Protein AF-A0A6C2C6R7-F1 (afdb_monomer_lite)

Sequence (65 aa):
MPENLEEYDVFTLSDGTEVQQDDEVVELNDSYILINDLNAAAIRFITDNGGARYMVDKYGGLNPA

Foldseek 3Di:
DDDPPPPFDWDQDPVRDIDTAFFKWKDDPNDIDTCVVDDPVVVVVCVVVPIFMFGQHPVRDTDGD

pLDDT: mean 86.24, std 12.85, range [47.84, 94.75]

Organism: NCBI:txid2508881

Radius of gyration: 13.36 Å; chains: 1; bounding box: 24×29×44 Å

Secondary structure (DSSP, 8-state):
---------EEE-TTS-EEETT-EEEEETTEEEEGGGS-HHHHHHHHHTTPEEEEE-TTS-EEE-

Structure (mmCIF, N/CA/C/O backbone):
data_AF-A0A6C2C6R7-F1
#
_entry.id   AF-A0A6C2C6R7-F1
#
loop_
_atom_site.group_PDB
_atom_site.id
_atom_site.type_symbol
_atom_site.label_atom_id
_atom_site.label_alt_id
_atom_site.label_comp_id
_atom_site.label_asym_id
_atom_site.label_entity_id
_atom_site.label_seq_id
_atom_site.pdbx_PDB_ins_code
_atom_site.Cartn_x
_atom_site.Cartn_y
_atom_site.Cartn_z
_atom_site.occupancy
_atom_site.B_iso_or_equiv
_atom_site.auth_seq_id
_atom_site.auth_comp_id
_atom_site.auth_asym_id
_atom_site.auth_atom_id
_atom_site.pdbx_PDB_model_num
ATOM 1 N N . MET A 1 1 ? 5.524 18.882 32.376 1.00 49.56 1 MET A N 1
ATOM 2 C CA . MET A 1 1 ? 4.462 19.248 31.419 1.00 49.56 1 MET A CA 1
ATOM 3 C C . MET A 1 1 ? 4.379 18.082 30.457 1.00 49.56 1 MET A C 1
ATOM 5 O O . MET A 1 1 ? 5.435 17.789 29.914 1.00 49.56 1 MET A O 1
ATOM 9 N N . PRO A 1 2 ? 3.266 17.350 30.306 1.00 48.19 2 PRO A N 1
ATOM 10 C CA . PRO A 1 2 ? 3.213 16.346 29.262 1.00 48.19 2 PRO A CA 1
ATOM 11 C C . PRO A 1 2 ? 2.856 17.053 27.953 1.00 48.19 2 PRO A C 1
ATOM 13 O O . PRO A 1 2 ? 1.752 17.550 27.767 1.00 48.19 2 PRO A O 1
ATOM 16 N N . GLU A 1 3 ? 3.907 17.264 27.171 1.00 51.53 3 GLU A N 1
ATOM 17 C CA . GLU A 1 3 ? 4.007 17.055 25.722 1.00 51.53 3 GLU A CA 1
ATOM 18 C C . GLU A 1 3 ? 2.694 16.538 25.100 1.00 51.53 3 GLU A C 1
ATOM 20 O O . GLU A 1 3 ? 2.268 15.420 25.384 1.00 51.53 3 GLU A O 1
ATOM 25 N N . ASN A 1 4 ? 2.050 17.369 24.271 1.00 47.84 4 ASN A N 1
ATOM 26 C CA . ASN A 1 4 ? 1.001 16.932 23.352 1.00 47.84 4 ASN A CA 1
ATOM 27 C C . ASN A 1 4 ? 1.631 15.915 22.389 1.00 47.84 4 ASN A C 1
ATOM 29 O O . ASN A 1 4 ? 2.226 16.302 21.386 1.00 47.84 4 ASN A O 1
ATOM 33 N N . LEU A 1 5 ? 1.540 14.630 22.719 1.00 51.97 5 LEU A N 1
ATOM 34 C CA . LEU A 1 5 ? 1.636 13.566 21.733 1.00 51.97 5 LEU A CA 1
ATOM 35 C C . LEU A 1 5 ? 0.347 13.675 20.923 1.00 51.97 5 LEU A C 1
ATOM 37 O O . LEU A 1 5 ? -0.723 13.367 21.441 1.00 51.97 5 LEU A O 1
ATOM 41 N N . GLU A 1 6 ? 0.423 14.219 19.710 1.00 56.25 6 GLU A N 1
ATOM 42 C CA . GLU A 1 6 ? -0.654 14.026 18.743 1.00 56.25 6 GLU A CA 1
ATOM 43 C C . GLU A 1 6 ? -0.843 12.508 18.618 1.00 56.25 6 GLU A C 1
ATOM 45 O O . GLU A 1 6 ? 0.071 11.798 18.199 1.00 56.25 6 GLU A O 1
ATOM 50 N N . GLU A 1 7 ? -1.967 11.990 19.120 1.00 56.09 7 GLU A N 1
ATOM 51 C CA . GLU A 1 7 ? -2.354 10.601 18.892 1.00 56.09 7 GLU A CA 1
ATOM 52 C C . GLU A 1 7 ? -2.569 10.462 17.385 1.00 56.09 7 GLU A C 1
ATOM 54 O O . GLU A 1 7 ? -3.543 10.975 16.839 1.00 56.09 7 GLU A O 1
ATOM 59 N N . TYR A 1 8 ? -1.617 9.832 16.700 1.00 63.59 8 TYR A N 1
ATOM 60 C CA . TYR A 1 8 ? -1.820 9.401 15.327 1.00 63.59 8 TYR A CA 1
ATOM 61 C C . TYR A 1 8 ? -2.845 8.269 15.363 1.00 63.59 8 TYR A C 1
ATOM 63 O O . TYR A 1 8 ? -2.603 7.236 15.994 1.00 63.59 8 TYR A O 1
ATOM 71 N N . ASP A 1 9 ? -3.997 8.472 14.724 1.00 79.94 9 ASP A N 1
ATOM 72 C CA . ASP A 1 9 ? -4.981 7.408 14.556 1.00 79.94 9 ASP A CA 1
ATOM 73 C C . ASP A 1 9 ? -4.342 6.287 13.718 1.00 79.94 9 ASP A C 1
ATOM 75 O O . ASP A 1 9 ? -3.955 6.491 12.564 1.00 79.94 9 ASP A O 1
ATOM 79 N N . VAL A 1 10 ? -4.185 5.110 14.330 1.00 90.06 10 VAL A N 1
ATOM 80 C CA . VAL A 1 10 ? -3.695 3.897 13.665 1.00 90.06 10 VAL A CA 1
ATOM 81 C C . VAL A 1 10 ? -4.891 3.131 13.110 1.00 90.06 10 VAL A C 1
ATOM 83 O O . VAL A 1 10 ? -5.850 2.840 13.828 1.00 90.06 10 VAL A O 1
ATOM 86 N N . PHE A 1 11 ? -4.812 2.766 11.836 1.00 91.81 11 PHE A N 1
ATOM 87 C CA . PHE A 1 11 ? -5.811 1.978 11.126 1.00 91.81 11 PHE A CA 1
ATOM 88 C C . PHE A 1 11 ? -5.244 0.606 10.770 1.00 91.81 11 PHE A C 1
ATOM 90 O O . PHE A 1 11 ? -4.050 0.460 10.522 1.00 91.81 11 PHE A O 1
ATOM 97 N N . THR A 1 12 ? -6.109 -0.405 10.713 1.00 94.19 12 THR A N 1
ATOM 98 C CA . THR A 1 12 ? -5.732 -1.762 10.301 1.00 94.19 12 THR A CA 1
ATOM 99 C C . THR A 1 12 ? -6.377 -2.081 8.958 1.00 94.19 12 THR A C 1
ATOM 101 O O . THR A 1 12 ? -7.605 -2.073 8.843 1.00 94.19 12 THR A O 1
ATOM 104 N N . LEU A 1 13 ? -5.553 -2.360 7.947 1.00 91.25 13 LEU A N 1
ATOM 105 C CA . LEU A 1 13 ? -6.001 -2.784 6.621 1.00 91.25 13 LEU A CA 1
ATOM 106 C C . LEU A 1 13 ? -6.504 -4.236 6.638 1.00 91.25 13 LEU A C 1
ATOM 108 O O . LEU A 1 13 ? -6.391 -4.954 7.633 1.00 91.25 13 LEU A O 1
ATOM 112 N N . SER A 1 14 ? -7.092 -4.685 5.528 1.00 91.12 14 SER A N 1
ATOM 113 C CA . SER A 1 14 ? -7.724 -6.010 5.437 1.00 91.12 14 SER A CA 1
ATOM 114 C C . SER A 1 14 ? -6.752 -7.183 5.607 1.00 91.12 14 SER A C 1
ATOM 116 O O . SER A 1 14 ? -7.178 -8.260 6.023 1.00 91.12 14 SER A O 1
ATOM 118 N N . ASP A 1 15 ? -5.466 -6.980 5.328 1.00 91.50 15 ASP A N 1
ATOM 119 C CA . ASP A 1 15 ? -4.394 -7.962 5.519 1.00 91.50 15 ASP A CA 1
ATOM 120 C C . ASP A 1 15 ? -3.765 -7.915 6.927 1.00 91.50 15 ASP A C 1
ATOM 122 O O . ASP A 1 15 ? -2.884 -8.717 7.239 1.00 91.50 15 ASP A O 1
ATOM 126 N N . GLY A 1 16 ? -4.235 -7.008 7.790 1.00 92.75 16 GLY A N 1
ATOM 127 C CA . GLY A 1 16 ? -3.703 -6.785 9.132 1.00 92.75 16 GLY A CA 1
ATOM 128 C C . GLY A 1 16 ? -2.576 -5.753 9.209 1.00 92.75 16 GLY A C 1
ATOM 129 O O . GLY A 1 16 ? -2.069 -5.522 10.305 1.00 92.75 16 GLY A O 1
ATOM 130 N N . THR A 1 17 ? -2.188 -5.128 8.094 1.00 91.75 17 THR A N 1
ATOM 131 C CA . THR A 1 17 ? -1.169 -4.073 8.078 1.00 91.75 17 THR A CA 1
ATOM 132 C C . THR A 1 17 ? -1.657 -2.848 8.849 1.00 91.75 17 THR A C 1
ATOM 134 O O . THR A 1 17 ? -2.757 -2.346 8.607 1.00 91.75 17 THR A O 1
ATOM 137 N N . GLU A 1 18 ? -0.838 -2.369 9.785 1.00 93.44 18 GLU A N 1
ATOM 138 C CA . GLU A 1 18 ? -1.088 -1.133 10.526 1.00 93.44 18 GLU A CA 1
ATOM 139 C C . GLU A 1 18 ? -0.558 0.064 9.732 1.00 93.44 18 GLU A C 1
ATOM 141 O O . GLU A 1 18 ? 0.594 0.066 9.298 1.00 93.44 18 GLU A O 1
ATOM 146 N N . VAL A 1 19 ? -1.407 1.071 9.543 1.00 92.81 19 VAL A N 1
ATOM 147 C CA . VAL A 1 19 ? -1.099 2.297 8.798 1.00 92.81 19 VAL A CA 1
ATOM 148 C C . VAL A 1 19 ? -1.597 3.526 9.547 1.00 92.81 19 VAL A C 1
ATOM 150 O O . VAL A 1 19 ? -2.500 3.439 10.380 1.00 92.81 19 VAL A O 1
ATOM 153 N N . GLN A 1 20 ? -1.029 4.681 9.237 1.00 93.19 20 GLN A N 1
ATOM 154 C CA . GLN A 1 20 ? -1.411 5.980 9.778 1.00 93.19 20 GLN A CA 1
ATOM 155 C C . GLN A 1 20 ? -1.909 6.895 8.662 1.00 93.19 20 GLN A C 1
ATOM 157 O O . GLN A 1 20 ? -1.710 6.633 7.477 1.00 93.19 20 GLN A O 1
ATOM 162 N N . GLN A 1 21 ? -2.572 7.987 9.041 1.00 90.94 21 GLN A N 1
ATOM 163 C CA . GLN A 1 21 ? -2.917 9.032 8.082 1.00 90.94 21 GLN A CA 1
ATOM 164 C C . GLN A 1 21 ? -1.662 9.491 7.318 1.00 90.94 21 GLN A C 1
ATOM 166 O O . GLN A 1 21 ? -0.600 9.662 7.912 1.00 90.94 21 GLN A O 1
ATOM 171 N N . ASP A 1 22 ? -1.818 9.725 6.014 1.00 90.25 22 ASP A N 1
ATOM 172 C CA . ASP A 1 22 ? -0.770 10.174 5.096 1.00 90.25 22 ASP A CA 1
ATOM 173 C C . ASP A 1 22 ? 0.336 9.132 4.834 1.00 90.25 22 ASP A C 1
ATOM 175 O O . ASP A 1 22 ? 1.261 9.410 4.064 1.00 90.25 22 ASP A O 1
ATOM 179 N N . ASP A 1 23 ? 0.218 7.912 5.382 1.00 92.00 23 ASP A N 1
ATOM 180 C CA . ASP A 1 23 ? 1.036 6.792 4.926 1.00 92.00 23 ASP A CA 1
ATOM 181 C C . ASP A 1 23 ? 0.735 6.480 3.462 1.00 92.00 23 ASP A C 1
ATOM 183 O O . ASP A 1 23 ? -0.399 6.558 2.975 1.00 92.00 23 ASP A O 1
ATOM 187 N N . GLU A 1 24 ? 1.788 6.082 2.759 1.00 93.50 24 GLU A N 1
ATOM 188 C CA . GLU A 1 24 ? 1.698 5.612 1.392 1.00 93.50 24 GLU A CA 1
ATOM 189 C C . GLU A 1 24 ? 1.937 4.102 1.376 1.00 93.50 24 GLU A C 1
ATOM 191 O O . GLU A 1 24 ? 2.927 3.601 1.919 1.00 93.50 24 GLU A O 1
ATOM 196 N N . VAL A 1 25 ? 1.026 3.368 0.748 1.00 93.81 25 VAL A N 1
ATOM 197 C CA . VAL A 1 25 ? 1.094 1.913 0.616 1.00 93.81 25 VAL A CA 1
ATOM 198 C C . VAL A 1 25 ? 1.037 1.510 -0.846 1.00 93.81 25 VAL A C 1
ATOM 200 O O . VAL A 1 25 ? 0.482 2.2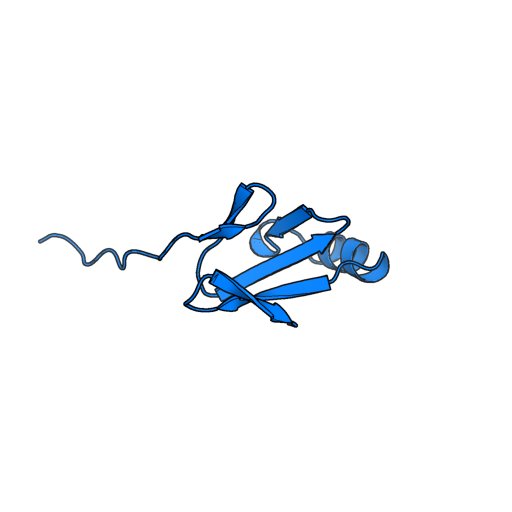12 -1.694 1.00 93.81 25 VAL A O 1
ATOM 203 N N . VAL A 1 26 ? 1.596 0.345 -1.147 1.00 94.62 26 VAL A N 1
ATOM 204 C CA . VAL A 1 26 ? 1.377 -0.333 -2.420 1.00 94.62 26 VAL A CA 1
ATOM 205 C C . VAL A 1 26 ? 0.647 -1.648 -2.174 1.00 94.62 26 VAL A C 1
ATOM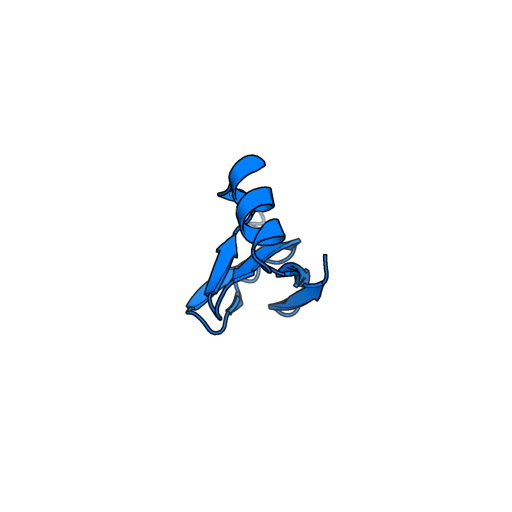 207 O O . VAL A 1 26 ? 1.038 -2.432 -1.312 1.00 94.62 26 VAL A O 1
ATOM 210 N N . GLU A 1 27 ? -0.429 -1.873 -2.917 1.00 93.69 27 GLU A N 1
ATOM 211 C CA . GLU A 1 27 ? -1.192 -3.117 -2.921 1.00 93.69 27 GLU A CA 1
ATOM 212 C C . GLU A 1 27 ? -0.655 -4.041 -4.009 1.00 93.69 27 GLU A C 1
ATOM 214 O O . GLU A 1 27 ? -0.532 -3.642 -5.170 1.00 93.69 27 GLU A O 1
ATOM 219 N N . LEU A 1 28 ? -0.366 -5.288 -3.652 1.00 91.50 28 LEU A N 1
ATOM 220 C CA . LEU A 1 28 ? -0.013 -6.341 -4.594 1.00 91.50 28 LEU A CA 1
ATOM 221 C C . LEU A 1 28 ? -0.576 -7.675 -4.098 1.00 91.50 28 LEU A C 1
ATOM 223 O O . LEU A 1 28 ? -0.187 -8.146 -3.034 1.00 91.50 28 LEU A O 1
ATOM 227 N N . ASN A 1 29 ? -1.435 -8.318 -4.895 1.00 90.19 29 ASN A N 1
ATOM 228 C CA . ASN A 1 29 ? -2.065 -9.606 -4.561 1.00 90.19 29 ASN A CA 1
ATOM 229 C C . ASN A 1 29 ? -2.729 -9.610 -3.168 1.00 90.19 29 ASN A C 1
ATOM 231 O O . ASN A 1 29 ? -2.402 -10.451 -2.331 1.00 90.19 29 ASN A O 1
ATOM 235 N N . ASP A 1 30 ? -3.625 -8.650 -2.920 1.00 87.88 30 ASP A N 1
ATOM 236 C CA . ASP A 1 30 ? -4.367 -8.495 -1.656 1.00 87.88 30 ASP A CA 1
ATOM 237 C C . ASP A 1 30 ? -3.478 -8.270 -0.410 1.00 87.88 30 ASP A C 1
ATOM 239 O O . ASP A 1 30 ? -3.922 -8.473 0.717 1.00 87.88 30 ASP A O 1
ATOM 243 N N . SER A 1 31 ? -2.214 -7.876 -0.602 1.00 90.75 31 SER A N 1
ATOM 244 C CA . SER A 1 31 ? -1.278 -7.502 0.468 1.00 90.75 31 SER A CA 1
ATOM 245 C C . SER A 1 31 ? -0.861 -6.045 0.316 1.00 90.75 31 SER A C 1
ATOM 247 O O . SER A 1 31 ? -0.590 -5.599 -0.802 1.00 90.75 31 SER A O 1
ATOM 249 N N . TYR A 1 32 ? -0.752 -5.327 1.429 1.00 92.88 32 TYR A N 1
ATOM 250 C CA . TYR A 1 32 ? -0.316 -3.937 1.481 1.00 92.88 32 TYR A CA 1
ATOM 251 C C . TYR A 1 32 ? 1.104 -3.839 2.033 1.00 92.88 32 TYR A C 1
ATOM 253 O O . TYR A 1 32 ? 1.478 -4.502 2.997 1.00 92.88 32 TYR A O 1
ATOM 261 N N . ILE A 1 33 ? 1.924 -3.004 1.400 1.00 92.19 33 ILE A N 1
ATOM 262 C CA . ILE A 1 33 ? 3.310 -2.770 1.805 1.00 92.19 33 ILE A CA 1
ATOM 263 C C . ILE A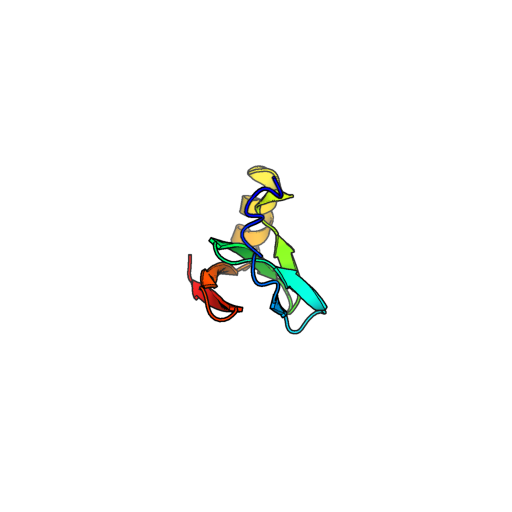 1 33 ? 3.515 -1.268 1.963 1.00 92.19 33 ILE A C 1
ATOM 265 O O . ILE A 1 33 ? 3.267 -0.514 1.021 1.00 92.19 33 ILE A O 1
ATOM 269 N N . LEU A 1 34 ? 3.997 -0.841 3.132 1.00 92.69 34 LEU A N 1
ATOM 270 C CA . LEU A 1 34 ? 4.362 0.550 3.397 1.00 92.69 34 LEU A CA 1
ATOM 271 C C . LEU A 1 34 ? 5.501 0.981 2.471 1.00 92.69 34 LEU A C 1
ATOM 273 O O . LEU A 1 34 ? 6.583 0.395 2.458 1.00 92.69 34 LEU A O 1
ATOM 277 N N . ILE A 1 35 ? 5.267 2.037 1.698 1.00 90.44 35 ILE A N 1
ATOM 278 C CA . ILE A 1 35 ? 6.250 2.583 0.760 1.00 90.44 35 ILE A CA 1
ATOM 279 C C . ILE A 1 35 ? 7.439 3.195 1.506 1.00 90.44 35 ILE A C 1
ATOM 281 O O . ILE A 1 35 ? 8.560 3.122 1.007 1.00 90.44 35 ILE A O 1
ATOM 285 N N . ASN A 1 36 ? 7.222 3.723 2.715 1.00 82.75 36 ASN A N 1
ATOM 286 C CA . ASN A 1 36 ? 8.278 4.280 3.568 1.00 82.75 36 ASN A CA 1
ATOM 287 C C . ASN A 1 36 ? 9.380 3.258 3.915 1.00 82.75 36 ASN A C 1
ATOM 289 O O . ASN A 1 36 ? 10.528 3.648 4.130 1.00 82.75 36 ASN A O 1
ATOM 293 N N . ASP A 1 37 ? 9.063 1.960 3.887 1.00 81.88 37 ASP A N 1
ATOM 294 C CA . ASP A 1 37 ? 10.019 0.873 4.131 1.00 81.88 37 ASP A CA 1
ATOM 295 C C . ASP A 1 37 ? 10.739 0.401 2.855 1.00 81.88 37 ASP A C 1
ATOM 297 O O . ASP A 1 37 ? 11.658 -0.425 2.900 1.00 81.88 37 ASP A O 1
ATOM 301 N N . LEU A 1 38 ? 10.339 0.917 1.691 1.00 86.19 38 LEU A N 1
ATOM 302 C CA . LEU A 1 38 ? 10.838 0.500 0.391 1.00 86.19 38 LEU A CA 1
ATOM 303 C C . LEU A 1 38 ? 11.795 1.529 -0.210 1.00 86.19 38 LEU A C 1
ATOM 305 O O . LEU A 1 38 ? 11.640 2.742 -0.108 1.00 86.19 38 LEU A O 1
ATOM 309 N N . ASN A 1 39 ? 12.785 1.027 -0.945 1.00 90.19 39 ASN A N 1
ATOM 310 C CA . 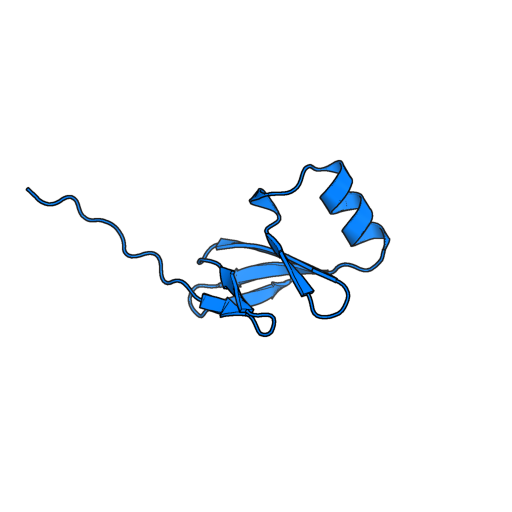ASN A 1 39 ? 13.584 1.879 -1.817 1.00 90.19 39 ASN A CA 1
ATOM 311 C C . ASN A 1 39 ? 12.877 2.106 -3.168 1.00 90.19 39 ASN A C 1
ATOM 313 O O . ASN A 1 39 ? 12.019 1.328 -3.592 1.00 90.19 39 ASN A O 1
ATOM 317 N N . ALA A 1 40 ? 13.305 3.139 -3.899 1.00 88.44 40 ALA A N 1
ATOM 318 C CA . ALA A 1 40 ? 12.738 3.497 -5.204 1.00 88.44 40 ALA A CA 1
ATOM 319 C C . ALA A 1 40 ? 12.739 2.346 -6.232 1.00 88.44 40 ALA A C 1
ATOM 321 O O . ALA A 1 40 ? 11.849 2.275 -7.080 1.00 88.44 40 ALA A O 1
ATOM 322 N N . ALA A 1 41 ? 13.717 1.435 -6.168 1.00 90.25 41 ALA A N 1
ATOM 323 C CA . ALA A 1 41 ? 13.782 0.292 -7.076 1.00 90.25 41 ALA A CA 1
ATOM 324 C C . ALA A 1 41 ? 12.701 -0.754 -6.760 1.00 90.25 41 ALA A C 1
ATOM 326 O O . ALA A 1 41 ? 12.086 -1.283 -7.683 1.00 90.25 41 ALA A O 1
ATOM 327 N N . ALA A 1 42 ? 12.439 -1.016 -5.477 1.00 89.38 42 ALA A N 1
ATOM 328 C CA . ALA A 1 42 ? 11.390 -1.922 -5.026 1.00 89.38 42 ALA A CA 1
ATOM 329 C C . ALA A 1 42 ? 9.995 -1.376 -5.360 1.00 89.38 42 ALA A C 1
ATOM 331 O O . ALA A 1 42 ? 9.185 -2.101 -5.933 1.00 89.38 42 ALA A O 1
ATOM 332 N N . ILE A 1 43 ? 9.755 -0.084 -5.106 1.00 89.12 43 ILE A N 1
ATOM 333 C CA . ILE A 1 43 ? 8.492 0.588 -5.459 1.00 89.12 43 ILE A CA 1
ATOM 334 C C . ILE A 1 43 ? 8.224 0.440 -6.959 1.00 89.12 43 ILE A C 1
ATOM 336 O O . ILE A 1 43 ? 7.142 0.022 -7.373 1.00 89.12 43 ILE A O 1
ATOM 340 N N . ARG A 1 44 ? 9.238 0.726 -7.785 1.00 90.12 44 ARG A N 1
ATOM 341 C CA . ARG A 1 44 ? 9.128 0.604 -9.238 1.00 90.12 44 ARG A CA 1
ATOM 342 C C . ARG A 1 44 ? 8.872 -0.835 -9.674 1.00 90.12 44 ARG A C 1
ATOM 344 O O . ARG A 1 44 ? 7.995 -1.054 -10.497 1.00 90.12 44 ARG A O 1
ATOM 351 N N . PHE A 1 45 ? 9.594 -1.804 -9.115 1.00 91.88 45 PHE A N 1
ATOM 352 C CA . PHE A 1 45 ? 9.389 -3.216 -9.432 1.00 91.88 45 PHE A CA 1
ATOM 353 C C . PHE A 1 45 ? 7.955 -3.665 -9.131 1.00 91.88 45 PHE A C 1
ATOM 355 O O . PHE A 1 45 ? 7.337 -4.315 -9.968 1.00 91.88 45 PHE 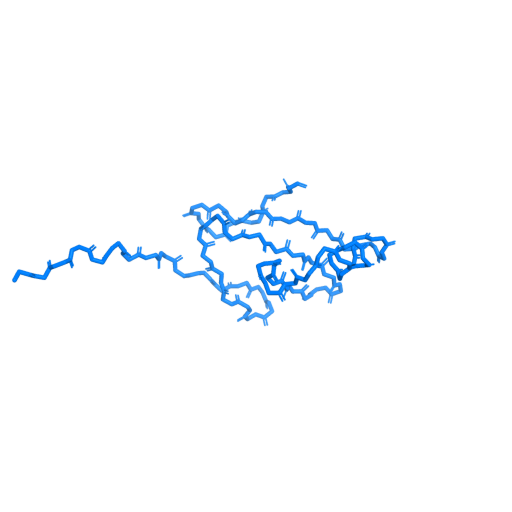A O 1
ATOM 362 N N . ILE A 1 46 ? 7.410 -3.300 -7.969 1.00 90.12 46 ILE A N 1
ATOM 363 C CA . ILE A 1 46 ? 6.043 -3.669 -7.586 1.00 90.12 46 ILE A CA 1
ATOM 364 C C . ILE A 1 46 ? 5.028 -3.000 -8.519 1.00 90.12 46 ILE A C 1
ATOM 366 O O . ILE A 1 46 ? 4.149 -3.675 -9.051 1.00 90.12 46 ILE A O 1
ATOM 370 N N . THR A 1 47 ? 5.200 -1.704 -8.793 1.00 89.25 47 THR A N 1
ATOM 371 C CA . THR A 1 47 ? 4.315 -0.948 -9.695 1.00 89.25 47 THR A CA 1
ATOM 372 C C . THR A 1 47 ? 4.336 -1.519 -11.120 1.00 89.25 47 THR A C 1
ATOM 374 O O . THR A 1 47 ? 3.284 -1.742 -11.716 1.00 89.25 47 THR A O 1
ATOM 377 N N . ASP A 1 48 ? 5.520 -1.842 -11.655 1.00 93.06 48 ASP A N 1
ATOM 378 C CA . ASP A 1 48 ? 5.686 -2.425 -12.995 1.00 93.06 48 ASP A CA 1
ATOM 379 C C . ASP A 1 48 ? 5.048 -3.830 -13.107 1.00 93.06 48 ASP A C 1
ATOM 381 O O . ASP A 1 48 ? 4.717 -4.273 -14.207 1.00 93.06 48 ASP A O 1
ATOM 385 N N . ASN A 1 49 ? 4.842 -4.525 -11.980 1.00 91.06 49 ASN A N 1
ATOM 386 C CA . ASN A 1 49 ? 4.171 -5.828 -11.902 1.00 91.06 49 ASN A CA 1
ATOM 387 C C . ASN A 1 49 ? 2.683 -5.726 -11.510 1.00 91.06 49 ASN A C 1
ATOM 389 O O . ASN A 1 49 ? 2.081 -6.723 -11.115 1.00 91.06 49 ASN A O 1
ATOM 393 N N . GLY A 1 50 ? 2.079 -4.542 -11.650 1.00 90.94 50 GLY A N 1
ATOM 394 C CA . GLY A 1 50 ? 0.648 -4.329 -11.427 1.00 90.94 50 GLY A CA 1
ATOM 395 C C . GLY A 1 50 ? 0.274 -3.934 -10.001 1.00 90.94 50 GLY A C 1
ATOM 396 O O . GLY A 1 50 ? -0.908 -3.963 -9.670 1.00 90.94 50 GLY A O 1
ATOM 397 N N . GLY A 1 51 ? 1.248 -3.561 -9.168 1.00 93.25 51 GLY A N 1
ATOM 398 C CA . GLY A 1 51 ? 0.967 -2.997 -7.856 1.00 93.25 51 GLY A CA 1
ATOM 399 C C . GLY A 1 51 ? 0.320 -1.614 -7.953 1.00 93.25 51 GLY A C 1
ATOM 400 O O . GLY A 1 51 ? 0.760 -0.771 -8.740 1.00 93.25 51 GLY A O 1
ATOM 401 N N . ALA A 1 52 ? -0.716 -1.382 -7.151 1.00 93.25 52 ALA A N 1
ATOM 402 C CA . ALA A 1 52 ? -1.453 -0.122 -7.106 1.00 93.25 52 ALA A CA 1
ATOM 403 C C . ALA A 1 52 ? -1.028 0.701 -5.886 1.00 93.25 52 ALA A C 1
ATOM 405 O O . ALA A 1 52 ? -0.906 0.165 -4.788 1.00 93.25 52 ALA A O 1
ATOM 406 N N . ARG A 1 53 ? -0.778 1.998 -6.075 1.00 93.50 53 ARG A N 1
ATOM 407 C CA . ARG A 1 53 ? -0.352 2.899 -4.996 1.00 93.50 53 ARG A CA 1
ATOM 408 C C . ARG A 1 53 ? -1.547 3.617 -4.394 1.00 93.50 53 ARG A C 1
ATOM 410 O O . ARG A 1 53 ? -2.408 4.102 -5.131 1.00 93.50 53 ARG A O 1
ATOM 417 N N . TYR A 1 54 ? -1.549 3.726 -3.070 1.00 94.50 54 TYR A N 1
ATOM 418 C CA . TYR A 1 54 ? -2.579 4.431 -2.326 1.00 94.50 54 TYR A CA 1
ATOM 419 C C . TYR A 1 54 ? -1.990 5.290 -1.212 1.00 94.50 54 TYR A C 1
ATOM 421 O O . TYR A 1 54 ? -0.982 4.936 -0.605 1.00 94.50 54 TYR A O 1
ATOM 429 N N . MET A 1 55 ? -2.676 6.388 -0.920 1.00 94.75 55 MET A N 1
ATOM 430 C CA . MET A 1 55 ? -2.465 7.239 0.243 1.00 94.75 55 MET A CA 1
ATOM 431 C C . MET A 1 55 ? -3.602 7.013 1.241 1.00 94.75 55 MET A C 1
ATOM 433 O O . MET A 1 55 ? -4.775 6.959 0.849 1.00 94.75 55 MET A O 1
ATOM 437 N N . VAL A 1 56 ? -3.256 6.884 2.518 1.00 92.12 56 VAL A N 1
ATOM 438 C CA . VAL A 1 56 ? -4.215 6.682 3.609 1.00 92.12 56 VAL A CA 1
ATOM 439 C C . VAL A 1 56 ? -4.832 8.024 4.005 1.00 92.12 56 VAL A C 1
ATOM 441 O O . VAL A 1 56 ? -4.124 8.957 4.380 1.00 92.12 56 VAL A O 1
ATOM 444 N N . ASP A 1 57 ? -6.158 8.142 3.931 1.00 91.69 57 ASP A N 1
ATOM 445 C CA . ASP A 1 57 ? -6.862 9.329 4.420 1.00 91.69 57 ASP A CA 1
ATOM 446 C C . ASP A 1 57 ? -7.106 9.306 5.935 1.00 91.69 57 ASP A C 1
ATOM 448 O O . ASP A 1 57 ? -6.896 8.315 6.631 1.00 91.69 57 ASP A O 1
ATOM 452 N N . LYS A 1 58 ? -7.620 10.425 6.452 1.00 90.00 58 LYS A N 1
ATOM 453 C CA . LYS A 1 58 ? -7.961 10.621 7.871 1.00 90.00 58 LYS A CA 1
ATOM 454 C C . LYS A 1 58 ? -9.031 9.667 8.434 1.00 90.00 58 LYS A C 1
ATOM 456 O O . LYS A 1 58 ? -9.378 9.781 9.604 1.00 90.00 58 LYS A O 1
ATOM 461 N N . TYR A 1 59 ? -9.633 8.812 7.612 1.00 89.50 59 TYR A N 1
ATOM 462 C CA . TYR A 1 59 ? -10.609 7.801 8.016 1.00 89.50 59 TYR A CA 1
ATOM 463 C C . TYR A 1 59 ? -10.072 6.369 7.841 1.00 89.50 59 TYR A C 1
ATOM 465 O O . TYR A 1 59 ? -10.839 5.420 8.009 1.00 89.50 59 TYR A O 1
ATOM 473 N N . GLY A 1 60 ? -8.792 6.205 7.484 1.00 88.00 60 GLY A N 1
ATOM 474 C CA . GLY A 1 60 ? -8.190 4.911 7.156 1.00 88.00 60 GLY A CA 1
ATOM 475 C C . GLY A 1 60 ? -8.566 4.395 5.764 1.00 88.00 60 GLY A C 1
ATOM 476 O O . GLY A 1 60 ? -8.352 3.222 5.464 1.00 88.00 60 GLY A O 1
ATOM 477 N N . GLY A 1 61 ? -9.164 5.239 4.918 1.00 91.19 61 GLY A N 1
ATOM 478 C CA . GLY A 1 61 ? -9.503 4.910 3.540 1.00 91.19 61 GLY A CA 1
ATOM 479 C C . GLY A 1 61 ? -8.288 4.982 2.618 1.00 91.19 61 GLY A C 1
ATOM 480 O O . GLY A 1 61 ? -7.441 5.863 2.756 1.00 91.19 61 GLY A O 1
ATOM 481 N N . LEU A 1 62 ? -8.217 4.066 1.648 1.00 93.56 62 LEU A N 1
ATOM 482 C CA . LEU A 1 62 ? -7.170 4.044 0.627 1.00 93.56 62 LEU A CA 1
ATOM 483 C C . LEU A 1 62 ? -7.607 4.836 -0.608 1.00 93.56 62 LEU A C 1
ATOM 485 O O . LEU A 1 62 ? -8.559 4.458 -1.295 1.00 93.56 62 LEU A O 1
ATOM 489 N N . ASN A 1 63 ? -6.892 5.919 -0.910 1.00 93.75 63 ASN A N 1
ATOM 490 C CA . ASN A 1 63 ? -7.127 6.747 -2.091 1.00 93.75 63 ASN A CA 1
ATOM 491 C C . ASN A 1 63 ? -6.002 6.554 -3.111 1.00 93.75 63 ASN A C 1
ATOM 493 O O . ASN A 1 63 ? -4.844 6.583 -2.703 1.00 93.75 63 ASN A O 1
ATOM 497 N N . PRO A 1 64 ? -6.292 6.376 -4.414 1.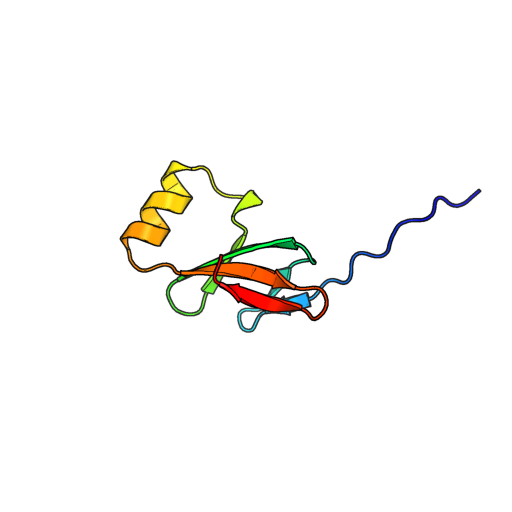00 92.69 64 PRO A N 1
ATOM 498 C CA . PRO A 1 64 ? -5.248 6.228 -5.428 1.00 92.69 64 PRO A CA 1
ATOM 499 C C . PRO A 1 64 ? -4.252 7.399 -5.408 1.00 92.69 64 PRO A C 1
ATOM 501 O O . PRO A 1 64 ? -4.681 8.557 -5.420 1.00 92.69 64 PRO A O 1
ATOM 504 N N . ALA A 1 65 ? -2.953 7.080 -5.382 1.00 83.19 65 ALA A N 1
ATOM 505 C CA . ALA A 1 65 ? -1.835 8.032 -5.349 1.00 83.19 65 ALA A CA 1
ATOM 506 C C . ALA A 1 65 ? -1.173 8.235 -6.724 1.00 83.19 65 ALA A C 1
ATOM 508 O O . ALA A 1 65 ? -1.119 7.266 -7.520 1.00 83.19 65 ALA A O 1
#